Protein AF-A0A7S3KBX2-F1 (afdb_monomer_lite)

Foldseek 3Di:
DVLLVLLLVLLLLLLVVLLVQLCVQQVCVVPVPPDDLLSLLVSLVSSVVPDPPDDPVALLSLLSCLSNPLPSCLVSVPSSDDDDPVCVVVVSVVSNVVSVLNVCLNPPTDPVSLVVQLPRLSSLVSLLVLLPDPVSPVPPDPSSVVSSVVSNVSND

Organism: Euplotes crassus (NCBI:txid5936)

pLDDT: mean 90.54, std 6.58, range [54.25, 97.56]

Radius of gyration: 15.94 Å; chains: 1; bounding box: 35×36×42 Å

Structure (mmCIF, N/CA/C/O backbone):
data_AF-A0A7S3KBX2-F1
#
_entry.id   AF-A0A7S3KBX2-F1
#
loop_
_atom_site.group_PDB
_atom_site.id
_atom_site.type_symbol
_atom_site.label_atom_id
_atom_site.label_alt_id
_atom_site.label_comp_id
_atom_site.label_asym_id
_atom_site.label_entity_id
_atom_site.label_seq_id
_atom_site.pdbx_PDB_ins_code
_atom_site.Cartn_x
_atom_site.Cartn_y
_atom_site.Cartn_z
_atom_site.occupancy
_atom_site.B_iso_or_equiv
_atom_site.auth_seq_id
_atom_site.auth_comp_id
_atom_site.auth_asym_id
_atom_site.auth_atom_id
_atom_site.pdbx_PDB_model_num
ATOM 1 N N . LYS A 1 1 ? 14.777 -19.058 -6.353 1.00 54.25 1 LYS A N 1
ATOM 2 C CA . LYS A 1 1 ? 15.949 -18.342 -5.779 1.00 54.25 1 LYS A CA 1
ATOM 3 C C . LYS A 1 1 ? 16.242 -16.987 -6.437 1.00 54.25 1 LYS A C 1
ATOM 5 O O . LYS A 1 1 ? 16.213 -16.021 -5.696 1.00 54.25 1 LYS A O 1
ATOM 10 N N . ARG A 1 2 ? 16.509 -16.841 -7.755 1.00 70.88 2 ARG A N 1
ATOM 11 C CA . ARG A 1 2 ? 16.724 -15.493 -8.364 1.00 70.88 2 ARG A CA 1
ATOM 12 C C . ARG A 1 2 ? 15.427 -14.707 -8.619 1.00 70.88 2 ARG A C 1
ATOM 14 O O . ARG A 1 2 ? 15.378 -13.522 -8.318 1.00 70.88 2 ARG A O 1
ATOM 21 N N . LYS A 1 3 ? 14.369 -15.375 -9.092 1.00 76.00 3 LYS A N 1
ATOM 22 C CA . LYS A 1 3 ? 13.058 -14.755 -9.377 1.00 76.00 3 LYS A CA 1
ATOM 23 C C . LYS A 1 3 ? 12.440 -14.081 -8.143 1.00 76.00 3 LYS A C 1
ATOM 25 O O . LYS A 1 3 ? 12.013 -12.938 -8.202 1.00 76.00 3 LYS A O 1
ATOM 30 N N . ASP A 1 4 ? 12.516 -14.759 -7.005 1.00 78.94 4 ASP A N 1
ATOM 31 C CA . ASP A 1 4 ? 12.063 -14.283 -5.691 1.00 78.94 4 ASP A CA 1
ATOM 32 C C . ASP A 1 4 ? 12.710 -12.955 -5.276 1.00 78.94 4 ASP A C 1
ATOM 34 O O . ASP A 1 4 ? 12.066 -12.071 -4.710 1.00 78.94 4 ASP A O 1
ATOM 38 N N . VAL A 1 5 ? 14.006 -12.817 -5.569 1.00 83.56 5 VAL A N 1
ATOM 39 C CA . VAL A 1 5 ? 14.770 -11.601 -5.287 1.00 83.56 5 VAL A CA 1
ATOM 40 C C . VAL A 1 5 ? 14.310 -10.474 -6.206 1.00 83.56 5 VAL A C 1
ATOM 42 O O . VAL A 1 5 ? 14.059 -9.381 -5.710 1.00 83.56 5 VAL A O 1
ATOM 45 N N . ILE A 1 6 ? 14.132 -10.746 -7.503 1.00 85.44 6 ILE A N 1
ATOM 46 C CA . ILE A 1 6 ? 13.678 -9.757 -8.494 1.00 85.44 6 ILE A CA 1
ATOM 47 C C . ILE A 1 6 ? 12.289 -9.221 -8.129 1.00 85.44 6 ILE A C 1
ATOM 49 O O . ILE A 1 6 ? 12.116 -8.014 -7.989 1.00 85.44 6 ILE A O 1
ATOM 53 N N . LEU A 1 7 ? 11.318 -10.101 -7.874 1.00 83.50 7 LEU A N 1
ATOM 54 C CA . LEU A 1 7 ? 9.943 -9.704 -7.542 1.00 83.50 7 LEU A CA 1
ATOM 55 C C . LEU A 1 7 ? 9.881 -8.885 -6.247 1.00 83.50 7 LEU A C 1
ATOM 57 O O . LEU A 1 7 ? 9.216 -7.854 -6.173 1.00 83.50 7 LEU A O 1
A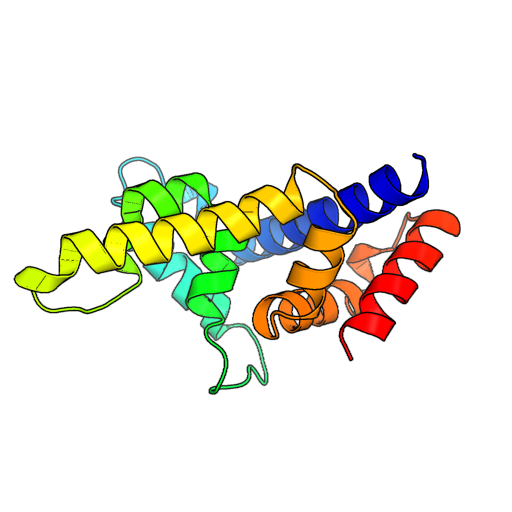TOM 61 N N . LYS A 1 8 ? 10.647 -9.287 -5.229 1.00 85.75 8 LYS A N 1
ATOM 62 C CA . LYS A 1 8 ? 10.786 -8.508 -3.996 1.00 85.75 8 LYS A CA 1
ATOM 63 C C . LYS A 1 8 ? 11.406 -7.131 -4.246 1.00 85.75 8 LYS A C 1
ATOM 65 O O . LYS A 1 8 ? 10.999 -6.160 -3.610 1.00 85.75 8 LYS A O 1
ATOM 70 N N . THR A 1 9 ? 12.399 -7.041 -5.128 1.00 88.81 9 THR A N 1
ATOM 71 C CA . THR A 1 9 ? 13.019 -5.769 -5.519 1.00 88.81 9 THR A CA 1
ATOM 72 C C . THR A 1 9 ? 12.012 -4.861 -6.217 1.00 88.81 9 THR A C 1
ATOM 74 O O . THR A 1 9 ? 11.900 -3.703 -5.821 1.00 88.81 9 THR A O 1
ATOM 77 N N . ILE A 1 10 ? 11.210 -5.396 -7.142 1.00 89.94 10 ILE A N 1
ATOM 78 C CA . ILE A 1 10 ? 10.137 -4.662 -7.827 1.00 89.94 10 ILE A CA 1
ATOM 79 C C . ILE A 1 10 ? 9.135 -4.083 -6.816 1.00 89.94 10 ILE A C 1
ATOM 81 O O . ILE A 1 10 ? 8.891 -2.879 -6.803 1.00 89.94 10 ILE A O 1
ATOM 85 N N . LEU A 1 11 ? 8.611 -4.900 -5.892 1.00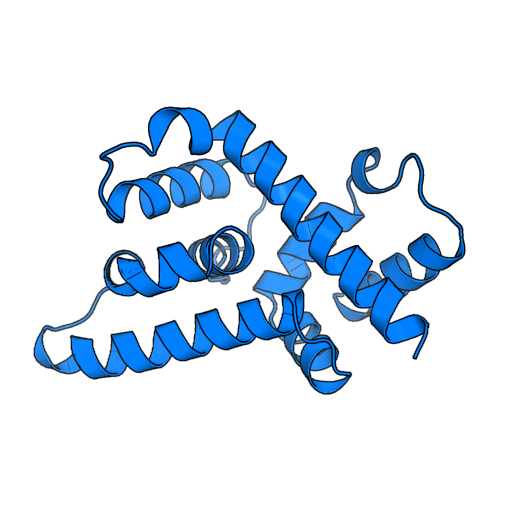 89.56 11 LEU A N 1
ATOM 86 C CA . LEU A 1 11 ? 7.643 -4.432 -4.886 1.00 89.56 11 LEU A CA 1
ATOM 87 C C . LEU A 1 11 ? 8.233 -3.380 -3.932 1.00 89.56 11 LEU A C 1
ATOM 89 O O . LEU A 1 11 ? 7.551 -2.444 -3.511 1.00 89.56 11 LEU A O 1
ATOM 93 N N . ARG A 1 12 ? 9.521 -3.499 -3.594 1.00 89.50 12 ARG A N 1
ATOM 94 C CA . ARG A 1 12 ? 10.232 -2.489 -2.795 1.00 89.50 12 ARG A CA 1
ATOM 95 C C . ARG A 1 12 ? 10.444 -1.191 -3.562 1.00 89.50 12 ARG A C 1
ATOM 97 O O . ARG A 1 12 ? 10.344 -0.132 -2.946 1.00 89.50 12 ARG A O 1
ATOM 104 N N . LYS A 1 13 ? 10.732 -1.265 -4.865 1.00 90.88 13 LYS A N 1
ATOM 105 C CA . LYS A 1 13 ? 10.843 -0.088 -5.731 1.00 90.88 13 LYS A CA 1
ATOM 106 C C . LYS A 1 13 ? 9.490 0.604 -5.864 1.00 90.88 13 LYS A C 1
ATOM 108 O O . LYS A 1 13 ? 9.427 1.807 -5.651 1.00 90.88 13 LYS A O 1
ATOM 113 N N . CYS A 1 14 ? 8.418 -0.164 -6.059 1.00 91.88 14 CYS A N 1
ATOM 114 C CA . CYS A 1 14 ? 7.042 0.332 -6.040 1.00 91.88 14 CYS A CA 1
ATOM 115 C C . CYS A 1 14 ? 6.740 1.127 -4.764 1.00 91.88 14 CYS A C 1
ATOM 117 O O . CYS A 1 14 ? 6.355 2.292 -4.835 1.00 91.88 14 CYS A O 1
ATOM 119 N N . ARG A 1 15 ? 7.031 0.553 -3.588 1.00 92.69 15 ARG A N 1
ATOM 120 C CA . ARG A 1 15 ? 6.898 1.276 -2.315 1.00 92.69 15 ARG A CA 1
ATOM 121 C C . ARG A 1 15 ? 7.746 2.547 -2.265 1.00 92.69 15 ARG A C 1
ATOM 123 O O . ARG A 1 15 ? 7.257 3.548 -1.763 1.00 92.69 15 ARG A O 1
ATOM 130 N N . ARG A 1 16 ? 9.003 2.507 -2.718 1.00 91.88 16 ARG A N 1
ATOM 131 C CA . ARG A 1 16 ? 9.910 3.666 -2.669 1.00 91.88 16 ARG A CA 1
ATOM 132 C C . ARG A 1 16 ? 9.385 4.819 -3.520 1.00 91.88 16 ARG A C 1
ATOM 134 O O . ARG A 1 16 ? 9.250 5.910 -2.995 1.00 91.88 16 ARG A O 1
ATOM 141 N N . VAL A 1 17 ? 9.017 4.549 -4.771 1.00 92.06 17 VAL A N 1
ATOM 142 C CA . VAL A 1 17 ? 8.459 5.564 -5.679 1.00 92.06 17 VAL A CA 1
ATOM 143 C C . VAL A 1 17 ? 7.193 6.181 -5.081 1.00 92.06 17 VAL A C 1
ATOM 145 O O . VAL A 1 17 ? 7.086 7.399 -4.996 1.00 92.06 17 VAL A O 1
ATOM 148 N N . LEU A 1 18 ? 6.278 5.354 -4.561 1.00 92.69 18 LEU A N 1
ATOM 149 C CA . LEU A 1 18 ? 5.081 5.860 -3.883 1.00 92.69 18 LEU A CA 1
ATOM 150 C C . LEU A 1 18 ? 5.413 6.660 -2.612 1.00 92.69 18 LEU A C 1
ATOM 152 O O . LEU A 1 18 ? 4.710 7.613 -2.295 1.00 92.69 18 LEU A O 1
ATOM 156 N N . GLN A 1 19 ? 6.461 6.291 -1.866 1.00 94.25 19 GLN A N 1
ATOM 157 C CA . GLN A 1 19 ? 6.920 7.062 -0.708 1.00 94.25 19 GLN A CA 1
ATOM 158 C C . GLN A 1 19 ? 7.482 8.423 -1.118 1.00 94.25 19 GLN A C 1
ATOM 160 O O . GLN A 1 19 ? 7.212 9.399 -0.423 1.00 94.25 19 GLN A O 1
ATOM 165 N N . ASP A 1 20 ? 8.250 8.500 -2.199 1.00 93.69 20 ASP A N 1
ATOM 166 C CA . ASP A 1 20 ? 8.839 9.756 -2.663 1.00 93.69 20 ASP A CA 1
ATOM 167 C C . ASP A 1 20 ? 7.730 10.743 -3.062 1.00 93.69 20 ASP A C 1
ATOM 169 O O . ASP A 1 20 ? 7.665 11.843 -2.514 1.00 93.69 20 ASP A O 1
ATOM 173 N N . GLU A 1 21 ? 6.764 10.296 -3.867 1.00 94.12 21 GLU A N 1
ATOM 174 C CA . GLU A 1 21 ? 5.590 11.094 -4.256 1.00 94.12 21 GLU A CA 1
ATOM 175 C C . GLU A 1 21 ? 4.722 11.482 -3.060 1.00 94.12 21 GLU A C 1
ATOM 177 O O . GLU A 1 21 ? 4.302 12.630 -2.915 1.00 94.12 21 GLU A O 1
ATOM 182 N N . PHE A 1 22 ? 4.470 10.532 -2.156 1.00 96.38 22 PHE A N 1
ATOM 183 C CA . PHE A 1 22 ? 3.741 10.813 -0.928 1.00 96.38 22 PHE A CA 1
ATOM 184 C C . PHE A 1 22 ? 4.411 11.942 -0.142 1.00 96.38 22 PHE A C 1
ATOM 186 O O . PHE A 1 22 ? 3.728 12.841 0.351 1.00 96.38 22 PHE A O 1
ATOM 193 N N . ASN A 1 23 ? 5.739 11.928 -0.020 1.00 95.88 23 ASN A N 1
ATOM 194 C CA . ASN A 1 23 ? 6.460 12.965 0.707 1.00 95.88 23 ASN A CA 1
ATOM 195 C C . ASN A 1 23 ? 6.508 14.294 -0.041 1.00 95.88 23 ASN A C 1
ATOM 197 O O . ASN A 1 23 ? 6.417 15.327 0.617 1.00 95.88 23 ASN A O 1
ATOM 201 N N . GLU A 1 24 ? 6.586 14.283 -1.368 1.00 95.50 24 GLU A N 1
ATOM 202 C CA . GLU A 1 24 ? 6.467 15.486 -2.194 1.00 95.50 24 GLU A CA 1
ATOM 203 C C . GLU A 1 24 ? 5.102 16.167 -1.998 1.00 95.50 24 GLU A C 1
ATOM 205 O O . GLU A 1 24 ? 5.029 17.367 -1.737 1.00 95.50 24 GLU A O 1
ATOM 210 N N . VAL A 1 25 ? 4.014 15.392 -2.005 1.00 96.31 25 VAL A N 1
ATOM 211 C CA . VAL A 1 25 ? 2.644 15.910 -1.844 1.00 96.31 25 VAL A CA 1
ATOM 212 C C . VAL A 1 25 ? 2.366 16.382 -0.413 1.00 96.31 25 VAL A C 1
ATOM 214 O O . VAL A 1 25 ? 1.675 17.383 -0.183 1.00 96.31 25 VAL A O 1
ATOM 217 N N . THR A 1 26 ? 2.840 15.641 0.587 1.00 96.88 26 THR A N 1
ATOM 218 C CA . THR A 1 26 ? 2.399 15.814 1.984 1.00 96.88 26 THR A CA 1
ATOM 219 C C . THR A 1 26 ? 3.415 16.518 2.873 1.00 96.88 26 THR A C 1
ATOM 221 O O . THR A 1 26 ? 3.041 17.054 3.916 1.00 96.88 26 THR A O 1
ATOM 224 N N . GLY A 1 27 ? 4.694 16.512 2.497 1.00 94.88 27 GLY A N 1
ATOM 225 C CA . GLY A 1 27 ? 5.792 16.938 3.359 1.00 94.88 27 GLY A CA 1
ATOM 226 C C . GLY A 1 27 ? 5.931 16.086 4.626 1.00 94.88 27 GLY A C 1
ATOM 227 O O . GLY A 1 27 ? 6.443 16.579 5.634 1.00 94.88 27 GLY A O 1
ATOM 228 N N . TYR A 1 28 ? 5.446 14.837 4.625 1.00 94.94 28 TYR A N 1
ATOM 229 C CA . TYR A 1 28 ? 5.361 14.014 5.833 1.00 94.94 28 TYR A CA 1
ATOM 230 C C . TYR A 1 28 ? 6.711 13.855 6.545 1.00 94.94 28 TYR A C 1
ATOM 232 O O . TYR A 1 28 ? 6.792 14.125 7.743 1.00 94.94 28 TYR A O 1
ATOM 240 N N . PHE A 1 29 ? 7.794 13.485 5.849 1.00 90.31 29 PHE A N 1
ATOM 241 C CA . PHE A 1 29 ? 9.109 13.344 6.495 1.00 90.31 29 PHE A CA 1
ATOM 242 C C . PHE A 1 29 ? 9.615 14.629 7.158 1.00 90.31 29 PHE A C 1
ATOM 244 O O . PHE A 1 29 ? 10.180 14.549 8.252 1.00 90.31 29 PHE A O 1
ATOM 251 N N . SER A 1 30 ? 9.386 15.786 6.537 1.00 91.62 30 SER A N 1
ATOM 252 C CA . SER A 1 30 ? 9.812 17.087 7.062 1.00 91.62 30 SER A CA 1
ATOM 253 C C . SER A 1 30 ? 9.012 17.496 8.300 1.00 91.62 30 SER A C 1
ATOM 255 O O . SER A 1 30 ? 9.564 18.084 9.226 1.00 91.62 30 SER A O 1
ATOM 257 N N . ASN A 1 31 ? 7.727 17.132 8.351 1.00 91.12 31 ASN A N 1
ATOM 258 C CA . ASN A 1 31 ? 6.788 17.633 9.356 1.00 91.12 31 ASN A CA 1
ATOM 259 C C . ASN A 1 31 ? 6.407 16.615 10.444 1.00 91.12 31 ASN A C 1
ATOM 261 O O . ASN A 1 31 ? 5.804 16.996 11.440 1.00 91.12 31 ASN A O 1
ATOM 265 N N . ARG A 1 32 ? 6.772 15.330 10.321 1.00 88.81 32 ARG A N 1
ATOM 266 C CA . ARG A 1 32 ? 6.330 14.262 11.249 1.00 88.81 32 ARG A CA 1
ATOM 267 C C . ARG A 1 32 ? 6.824 14.392 12.692 1.00 88.81 32 ARG A C 1
ATOM 269 O O . ARG A 1 32 ? 6.352 13.664 13.566 1.00 88.81 32 ARG A O 1
ATOM 276 N N . LYS A 1 33 ? 7.826 15.233 12.967 1.00 85.75 33 LYS A N 1
ATOM 277 C CA . LYS A 1 33 ? 8.420 15.333 14.307 1.00 85.75 33 LYS A CA 1
ATOM 278 C C . LYS A 1 33 ? 7.381 15.899 15.284 1.00 85.75 33 LYS A C 1
ATOM 280 O O . LYS A 1 33 ? 6.816 16.954 15.040 1.00 85.75 33 LYS A O 1
ATOM 285 N N . MET A 1 34 ? 7.161 15.197 16.398 1.00 76.50 34 MET A N 1
ATOM 286 C CA . MET A 1 34 ? 6.179 15.548 17.444 1.00 76.50 34 MET A CA 1
ATOM 287 C C . MET A 1 34 ? 4.707 15.536 16.997 1.00 76.50 34 MET A C 1
ATOM 289 O O . MET A 1 34 ? 3.840 15.963 17.752 1.00 76.50 34 MET A O 1
ATOM 293 N N . GLN A 1 35 ? 4.410 15.001 15.812 1.00 80.00 35 GLN A N 1
ATOM 294 C CA . GLN A 1 35 ? 3.039 14.818 15.345 1.00 80.00 35 GLN A CA 1
ATOM 295 C C . GLN A 1 35 ? 2.480 13.473 15.838 1.00 80.00 35 GLN A C 1
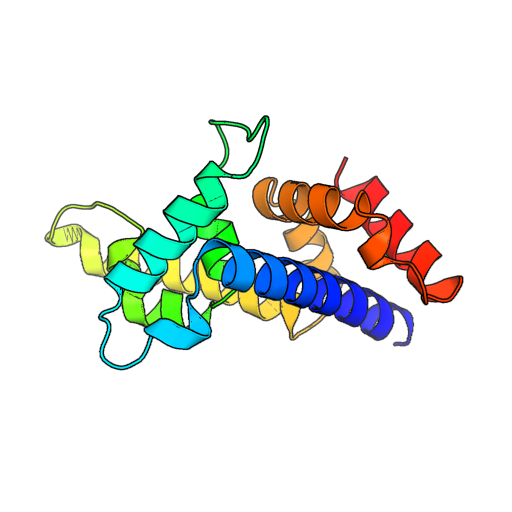ATOM 297 O O . GLN A 1 35 ? 3.186 12.461 15.866 1.00 80.00 35 GLN A O 1
ATOM 302 N N . GLY A 1 36 ? 1.210 13.455 16.253 1.00 86.94 36 GLY A N 1
ATOM 303 C CA . GLY A 1 36 ? 0.517 12.235 16.681 1.00 86.94 36 GLY A CA 1
ATOM 304 C C . GLY A 1 36 ? 0.201 11.283 15.519 1.00 86.94 36 GLY A C 1
ATOM 305 O O . GLY A 1 36 ? 0.415 11.599 14.352 1.00 86.94 36 GLY A O 1
ATOM 306 N N . HIS A 1 37 ? -0.369 10.111 15.820 1.00 90.31 37 HIS A N 1
ATOM 307 C CA . HIS A 1 37 ? -0.720 9.113 14.796 1.00 90.31 37 HIS A CA 1
ATOM 308 C C . HIS A 1 37 ? -1.741 9.605 13.760 1.00 90.31 37 HIS A C 1
ATOM 310 O O . HIS A 1 37 ? -1.709 9.150 12.617 1.00 90.31 37 HIS A O 1
ATOM 316 N N . GLN A 1 38 ? -2.594 10.560 14.140 1.00 93.75 38 GLN A N 1
ATOM 317 C CA . GLN A 1 38 ? -3.579 11.168 13.249 1.00 93.75 38 GLN A CA 1
ATOM 318 C C . GLN A 1 38 ? -2.924 11.864 12.048 1.00 93.75 38 GLN A C 1
ATOM 320 O O . GLN A 1 38 ? -3.412 11.730 10.933 1.00 93.75 38 GLN A O 1
ATOM 325 N N . PHE A 1 39 ? -1.755 12.482 12.240 1.00 95.44 39 PHE A N 1
ATOM 326 C CA . PHE A 1 39 ? -1.036 13.175 11.171 1.00 95.44 39 PHE A CA 1
ATOM 327 C C . PHE A 1 39 ? -0.681 12.252 10.000 1.00 95.44 39 PHE A C 1
ATOM 329 O O . PHE A 1 39 ? -0.790 12.645 8.844 1.00 95.44 39 PHE A O 1
ATOM 336 N N . LEU A 1 40 ? -0.310 10.994 10.277 1.00 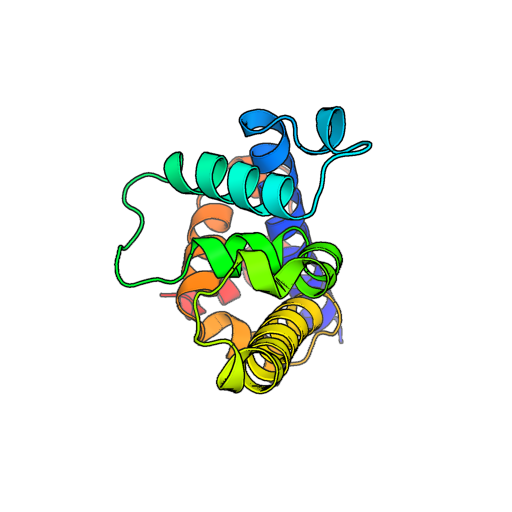95.19 40 LEU A N 1
ATOM 337 C CA . LEU A 1 40 ? -0.072 10.016 9.214 1.00 95.19 40 LEU A CA 1
ATOM 338 C C . LEU A 1 40 ? -1.353 9.758 8.408 1.00 95.19 40 LEU A C 1
ATOM 340 O O . LEU A 1 40 ? -1.290 9.731 7.182 1.00 95.19 40 LEU A O 1
ATOM 344 N N . LYS A 1 41 ? -2.500 9.582 9.079 1.00 96.00 41 LYS A N 1
ATOM 345 C CA . LYS A 1 41 ? -3.792 9.380 8.406 1.00 96.00 41 LYS A CA 1
ATOM 346 C C . LYS A 1 41 ? -4.136 10.583 7.529 1.00 96.00 41 LYS A C 1
ATOM 348 O O . LYS A 1 41 ? -4.508 10.387 6.380 1.00 96.00 41 LYS A O 1
ATOM 353 N N . ASP A 1 42 ? -3.951 11.796 8.039 1.00 96.75 42 ASP A N 1
ATOM 354 C CA . ASP A 1 42 ? -4.271 13.031 7.317 1.00 96.75 42 ASP A CA 1
ATOM 355 C C . ASP A 1 42 ? -3.374 13.206 6.081 1.00 96.75 42 ASP A C 1
ATOM 357 O O . ASP A 1 42 ? -3.854 13.544 5.000 1.00 96.75 42 ASP A O 1
ATOM 361 N N . CYS A 1 43 ? -2.076 12.898 6.190 1.00 97.56 43 CYS A N 1
ATOM 362 C CA . CYS A 1 43 ? -1.180 12.879 5.034 1.00 97.56 43 CYS A CA 1
ATOM 363 C C . CYS A 1 43 ? -1.588 11.808 4.014 1.00 97.56 43 CYS A C 1
ATOM 365 O O . CYS A 1 43 ? -1.577 12.075 2.814 1.00 97.56 43 CYS A O 1
ATOM 367 N N . ILE A 1 44 ? -1.957 10.605 4.464 1.00 97.12 44 ILE A N 1
ATOM 368 C CA . ILE A 1 44 ? -2.431 9.544 3.564 1.00 97.12 44 ILE A CA 1
ATOM 369 C C . ILE A 1 44 ? -3.715 9.975 2.864 1.00 97.12 44 ILE A C 1
ATOM 371 O O . ILE A 1 44 ? -3.804 9.786 1.659 1.00 97.12 44 ILE A O 1
ATOM 375 N N . GLN A 1 45 ? -4.663 10.586 3.578 1.00 97.12 45 GLN A N 1
ATOM 376 C CA . GLN A 1 45 ? -5.879 11.144 2.989 1.00 97.12 45 GLN A CA 1
ATOM 377 C C . GLN A 1 45 ? -5.525 12.175 1.913 1.00 97.12 45 GLN A C 1
ATOM 379 O O . GLN A 1 45 ? -5.960 12.043 0.775 1.00 97.12 45 GLN A O 1
ATOM 384 N N . LYS A 1 46 ? -4.642 13.131 2.229 1.00 97.50 46 LYS A N 1
ATOM 385 C CA . LYS A 1 46 ? -4.184 14.143 1.270 1.00 97.50 46 LYS A CA 1
ATOM 386 C C . LYS A 1 46 ? -3.590 13.512 0.008 1.00 97.50 46 LYS A C 1
ATOM 388 O O . LYS A 1 46 ? -3.915 13.942 -1.090 1.00 97.50 46 LYS A O 1
ATOM 393 N N . PHE A 1 47 ? -2.731 12.501 0.147 1.00 97.19 47 PHE A N 1
ATOM 394 C CA . PHE A 1 47 ? -2.145 11.797 -0.998 1.00 97.19 47 PHE A CA 1
ATOM 395 C C . PHE A 1 47 ? -3.187 10.984 -1.775 1.00 97.19 47 PHE A C 1
ATOM 397 O O . PHE A 1 47 ? -3.241 11.059 -2.997 1.00 97.19 47 PHE A O 1
ATOM 404 N N . HIS A 1 48 ? -4.060 10.262 -1.077 1.00 95.88 48 HIS A N 1
ATOM 405 C CA . HIS A 1 48 ? -5.179 9.519 -1.656 1.00 95.88 48 HIS A CA 1
ATOM 406 C C . HIS A 1 48 ? -6.094 10.420 -2.501 1.00 95.88 48 HIS A C 1
ATOM 408 O O . HIS A 1 48 ? -6.566 10.026 -3.570 1.00 95.88 48 HIS A O 1
ATOM 414 N N . ASP A 1 49 ? -6.302 11.661 -2.071 1.00 95.62 49 ASP A N 1
ATOM 415 C CA . ASP A 1 49 ? -7.144 12.616 -2.786 1.00 95.62 49 ASP A CA 1
ATOM 416 C C . ASP A 1 49 ? -6.508 13.109 -4.093 1.00 95.62 49 ASP A C 1
ATOM 418 O O . ASP A 1 49 ? -7.240 13.488 -5.003 1.00 95.62 49 ASP A O 1
ATOM 422 N N . THR A 1 50 ? -5.182 12.994 -4.244 1.00 94.88 50 THR A N 1
ATOM 423 C CA . THR A 1 50 ? -4.477 13.293 -5.505 1.00 94.88 50 THR A CA 1
ATOM 424 C C . THR A 1 50 ? -4.577 12.189 -6.555 1.00 94.88 50 THR A C 1
ATOM 426 O O . THR A 1 50 ? -4.246 12.437 -7.711 1.00 94.88 50 THR A O 1
ATOM 429 N N . ILE A 1 51 ? -5.022 10.982 -6.186 1.00 92.38 51 ILE A N 1
ATOM 430 C CA . ILE A 1 51 ? -5.115 9.855 -7.120 1.00 92.38 51 ILE A CA 1
ATOM 431 C C . ILE A 1 51 ? -6.343 10.056 -8.028 1.00 92.38 51 ILE A C 1
ATOM 433 O O . ILE A 1 51 ? -7.474 10.023 -7.518 1.00 92.38 51 ILE A O 1
ATOM 437 N N . PRO A 1 52 ? -6.152 10.265 -9.348 1.00 87.62 52 PRO A N 1
ATOM 438 C CA . PRO A 1 52 ? -7.256 10.424 -10.287 1.00 87.62 52 PRO A CA 1
ATOM 439 C C . PRO A 1 52 ? -7.965 9.085 -10.506 1.00 87.62 52 PRO A C 1
ATOM 441 O O . PRO A 1 52 ? -7.333 8.032 -10.467 1.00 87.62 52 PRO A O 1
ATOM 444 N N . GLU A 1 53 ? -9.281 9.131 -10.737 1.00 88.94 53 GLU A N 1
ATOM 445 C CA . GLU A 1 53 ? -10.088 7.953 -11.114 1.00 88.94 53 GLU A CA 1
ATOM 446 C C . GLU A 1 53 ? -9.964 6.765 -10.136 1.00 88.94 53 GLU A C 1
ATOM 448 O O . GLU A 1 53 ? -10.095 5.598 -10.511 1.00 88.94 53 GLU A O 1
ATOM 453 N N . LYS A 1 54 ? -9.698 7.052 -8.855 1.00 90.12 54 LYS A N 1
ATOM 454 C CA . LYS A 1 54 ? -9.613 6.020 -7.820 1.00 90.12 54 LYS A CA 1
ATOM 455 C C . LYS A 1 54 ? -10.966 5.309 -7.639 1.00 90.12 54 LYS A C 1
ATOM 457 O O . LYS A 1 54 ? -11.983 5.987 -7.486 1.00 90.12 54 LYS A O 1
ATOM 462 N N . PRO A 1 55 ? -11.011 3.966 -7.609 1.00 91.25 55 PRO A N 1
ATOM 463 C CA . PRO A 1 55 ? -12.262 3.246 -7.394 1.00 91.25 55 PRO A CA 1
ATOM 464 C C . PRO A 1 55 ? -12.798 3.442 -5.969 1.00 91.25 55 PRO A C 1
ATOM 466 O O . PRO A 1 55 ? -12.118 3.113 -4.998 1.00 91.25 55 PRO A O 1
ATOM 469 N N . GLU A 1 56 ? -14.040 3.911 -5.833 1.00 89.81 56 GLU A N 1
ATOM 470 C CA . GLU A 1 56 ? -14.680 4.140 -4.522 1.00 89.81 56 GLU A CA 1
ATOM 471 C C . GLU A 1 56 ? -14.943 2.848 -3.737 1.00 89.81 56 GLU A C 1
ATOM 473 O O . GLU A 1 56 ? -15.037 2.862 -2.512 1.00 89.81 56 GLU A O 1
ATOM 478 N N . SER A 1 57 ? -15.038 1.710 -4.428 1.00 91.69 57 SER A N 1
ATOM 479 C CA . SER A 1 57 ? -15.256 0.402 -3.805 1.00 91.69 57 SER A CA 1
ATOM 480 C C . SER A 1 57 ? -14.026 -0.147 -3.076 1.00 91.69 57 SER A C 1
ATOM 482 O O . SER A 1 57 ? -14.119 -1.196 -2.441 1.00 91.69 57 SER A O 1
ATOM 484 N N . LEU A 1 58 ? -12.865 0.498 -3.220 1.00 92.88 58 LEU A N 1
ATOM 485 C CA . LEU A 1 58 ? -11.586 0.020 -2.708 1.00 92.88 58 LEU A CA 1
ATOM 486 C C . LEU A 1 58 ? -11.164 0.766 -1.441 1.00 92.88 58 LEU A C 1
ATOM 488 O O . LEU A 1 58 ? -11.226 1.990 -1.368 1.00 92.88 58 LEU A O 1
ATOM 492 N N . ASP A 1 59 ? -10.619 0.032 -0.469 1.00 94.50 59 ASP A N 1
ATOM 493 C CA . ASP A 1 59 ? -10.089 0.585 0.786 1.00 94.50 59 ASP A CA 1
ATOM 494 C C . ASP A 1 59 ? -8.663 1.147 0.590 1.00 94.50 59 ASP A C 1
ATOM 496 O O . ASP A 1 59 ? -7.705 0.799 1.291 1.00 94.50 59 ASP A O 1
ATOM 500 N N . LEU A 1 60 ? -8.484 1.987 -0.437 1.00 95.19 60 LEU A N 1
ATOM 501 C CA . LEU A 1 60 ? -7.165 2.462 -0.867 1.00 95.19 60 LEU A CA 1
ATOM 502 C C . LEU A 1 60 ? -6.455 3.250 0.227 1.00 95.19 60 LEU A C 1
ATOM 504 O O . LEU A 1 60 ? -5.252 3.082 0.405 1.00 95.19 60 LEU A O 1
ATOM 508 N N . LEU A 1 61 ? -7.180 4.059 1.001 1.00 95.38 61 LEU A N 1
ATOM 509 C CA . LEU A 1 61 ? -6.604 4.821 2.108 1.00 95.38 61 LEU A CA 1
ATOM 510 C C . LEU A 1 61 ? -5.875 3.907 3.103 1.00 95.38 61 LEU A C 1
ATOM 512 O O . LEU A 1 61 ? -4.725 4.166 3.467 1.00 95.38 61 LEU A O 1
ATOM 516 N N . PHE A 1 62 ? -6.507 2.804 3.512 1.00 96.62 62 PHE A N 1
ATOM 517 C CA . PHE A 1 62 ? -5.881 1.840 4.409 1.00 96.62 62 PHE A CA 1
ATOM 518 C C . PHE A 1 62 ? -4.648 1.195 3.766 1.00 96.62 62 PHE A C 1
ATOM 520 O O . PHE A 1 62 ? -3.581 1.127 4.382 1.00 96.62 62 PHE A O 1
ATOM 527 N N . TYR A 1 63 ? -4.772 0.720 2.525 1.00 96.62 63 TYR A N 1
ATOM 528 C CA . TYR A 1 63 ? -3.698 -0.023 1.866 1.00 96.62 63 TYR A CA 1
ATOM 529 C C . TYR A 1 63 ? -2.502 0.846 1.470 1.00 96.62 63 TYR A C 1
ATOM 531 O O . TYR A 1 63 ? -1.369 0.378 1.587 1.00 96.62 63 TYR A O 1
ATOM 539 N N . ILE A 1 64 ? -2.717 2.117 1.120 1.00 96.50 64 ILE A N 1
ATOM 540 C CA . ILE A 1 64 ? -1.648 3.111 0.958 1.00 96.50 64 ILE A CA 1
ATOM 541 C C . ILE A 1 64 ? -0.878 3.235 2.274 1.00 96.50 64 ILE A C 1
ATOM 543 O O . ILE A 1 64 ? 0.340 3.062 2.297 1.00 96.50 64 ILE A O 1
ATOM 547 N N . GLY A 1 65 ? -1.573 3.445 3.396 1.00 96.31 65 GLY A N 1
ATOM 548 C CA . GLY A 1 65 ? -0.932 3.523 4.710 1.00 96.31 65 GLY A CA 1
ATOM 549 C C . GLY A 1 65 ? -0.124 2.276 5.064 1.00 96.31 65 GLY A C 1
ATOM 550 O O . GLY A 1 65 ? 1.033 2.376 5.484 1.00 96.31 65 GLY A O 1
ATOM 551 N N . ALA A 1 66 ? -0.705 1.096 4.837 1.00 96.19 66 ALA A N 1
ATOM 552 C CA . ALA A 1 66 ? -0.078 -0.184 5.147 1.00 96.19 66 ALA A CA 1
ATOM 553 C C . ALA A 1 66 ? 1.143 -0.461 4.259 1.00 96.19 66 ALA A C 1
ATOM 555 O O . ALA A 1 66 ? 2.106 -1.083 4.707 1.00 96.19 66 ALA A O 1
ATOM 556 N N . MET A 1 67 ? 1.122 0.009 3.011 1.00 94.62 67 MET A N 1
ATOM 557 C CA . MET A 1 67 ? 2.235 -0.127 2.081 1.00 94.62 67 MET A CA 1
ATOM 558 C C . MET A 1 67 ? 3.362 0.860 2.402 1.00 94.62 67 MET A C 1
ATOM 560 O O . MET A 1 67 ? 4.530 0.468 2.464 1.00 94.62 67 MET A O 1
ATOM 564 N N . LEU A 1 68 ? 3.034 2.129 2.658 1.00 95.00 68 LEU A N 1
ATOM 565 C CA . LEU A 1 68 ? 4.017 3.183 2.897 1.00 95.00 68 LEU A CA 1
ATOM 566 C C . LEU A 1 68 ? 4.660 3.068 4.283 1.00 95.00 68 LEU A C 1
ATOM 568 O O . LEU A 1 68 ? 5.887 3.038 4.382 1.00 95.00 68 LEU A O 1
ATOM 572 N N . TYR A 1 69 ? 3.874 2.944 5.354 1.00 94.62 69 TYR A N 1
ATOM 573 C CA . TYR A 1 69 ? 4.361 3.007 6.740 1.00 94.62 69 TYR A CA 1
ATOM 574 C C . TYR A 1 69 ? 3.678 1.966 7.647 1.00 94.62 69 TYR A C 1
ATOM 576 O O . TYR A 1 69 ? 2.992 2.322 8.607 1.00 94.62 69 TYR A O 1
ATOM 584 N N . PRO A 1 70 ? 3.866 0.655 7.390 1.00 94.56 70 PRO A N 1
ATOM 585 C CA . PRO A 1 70 ? 3.165 -0.405 8.121 1.00 94.56 70 PRO A CA 1
ATOM 586 C C . PRO A 1 70 ? 3.419 -0.386 9.634 1.00 94.56 70 PRO A C 1
ATOM 588 O O . PRO A 1 70 ? 2.531 -0.711 10.420 1.00 94.56 70 PRO A O 1
ATOM 591 N N . GLN A 1 71 ? 4.623 -0.017 10.080 1.00 93.44 71 GLN A N 1
ATOM 592 C CA . GLN A 1 71 ? 4.956 -0.019 11.507 1.00 93.44 71 GLN A CA 1
ATOM 593 C C . GLN A 1 71 ? 4.252 1.126 12.243 1.00 93.44 71 GLN A C 1
ATOM 595 O O . GLN A 1 71 ? 3.645 0.918 13.294 1.00 93.44 71 GLN A O 1
ATOM 600 N N . GLU A 1 72 ? 4.299 2.326 11.675 1.00 94.00 72 GLU A N 1
ATOM 601 C CA . GLU A 1 72 ? 3.643 3.527 12.179 1.00 94.00 72 GLU A CA 1
ATOM 602 C C . GLU A 1 72 ? 2.123 3.365 12.155 1.00 94.00 72 GLU A C 1
ATOM 604 O O . GLU A 1 72 ? 1.462 3.654 13.154 1.00 94.00 72 GLU A O 1
ATOM 609 N N . MET A 1 73 ? 1.583 2.805 11.071 1.00 95.31 73 MET A N 1
ATOM 610 C CA . MET A 1 73 ? 0.166 2.481 10.958 1.00 95.31 73 MET A CA 1
ATOM 611 C C . MET A 1 73 ? -0.261 1.434 11.995 1.00 95.31 73 MET A C 1
ATOM 613 O O . MET A 1 73 ? -1.300 1.585 12.622 1.00 95.31 73 MET A O 1
ATOM 617 N N . SER A 1 74 ? 0.549 0.402 12.257 1.00 96.25 74 SER A N 1
ATOM 618 C CA . SER A 1 74 ? 0.247 -0.609 13.286 1.00 96.25 74 SER A CA 1
ATOM 619 C C . SER A 1 74 ? 0.206 -0.015 14.705 1.00 96.25 74 SER A C 1
ATOM 621 O O . SER A 1 74 ? -0.643 -0.395 15.527 1.00 96.25 74 SER A O 1
ATOM 623 N N . ARG A 1 75 ? 1.086 0.957 14.995 1.00 95.12 75 ARG A N 1
ATOM 624 C CA . ARG A 1 75 ? 1.083 1.720 16.258 1.00 95.12 75 ARG A CA 1
ATOM 625 C C . ARG A 1 75 ? -0.167 2.597 16.378 1.00 95.12 75 ARG A C 1
ATOM 627 O O . ARG A 1 75 ? -0.814 2.564 17.420 1.00 95.12 75 ARG A O 1
ATOM 634 N N . GLY A 1 76 ? -0.532 3.291 15.300 1.00 94.69 76 GLY A N 1
ATOM 635 C CA . GLY A 1 76 ? -1.663 4.219 15.209 1.00 94.69 76 GLY A CA 1
ATOM 636 C C . GLY A 1 76 ? -2.949 3.649 14.606 1.00 94.69 76 GLY A C 1
ATOM 637 O O . GLY A 1 76 ? -3.740 4.411 14.060 1.00 94.69 76 GLY A O 1
ATOM 638 N N . VAL A 1 77 ? -3.155 2.328 14.656 1.00 96.00 77 VAL A N 1
ATOM 639 C CA . VAL A 1 77 ? -4.175 1.637 13.839 1.00 96.00 77 VAL A CA 1
ATOM 640 C C . VAL A 1 77 ? -5.603 2.133 14.084 1.00 96.00 77 VAL A C 1
ATOM 642 O O . VAL A 1 77 ? -6.423 2.097 13.175 1.00 96.00 77 VAL A O 1
ATOM 645 N N . ASP A 1 78 ? -5.885 2.650 15.280 1.00 95.19 78 ASP A N 1
ATOM 646 C CA . ASP A 1 78 ? -7.196 3.197 15.648 1.00 95.19 78 ASP A CA 1
ATOM 647 C C . ASP A 1 78 ? -7.609 4.412 14.818 1.00 95.19 78 ASP A C 1
ATOM 649 O O . ASP A 1 78 ? -8.794 4.697 14.713 1.00 95.19 78 ASP A O 1
ATOM 653 N N . CYS A 1 79 ? -6.657 5.131 14.217 1.00 94.62 79 CYS A N 1
ATOM 654 C CA . CYS A 1 79 ? -6.976 6.238 13.321 1.00 94.62 79 CYS A CA 1
ATOM 655 C C . CYS A 1 79 ? -7.630 5.746 12.016 1.00 94.62 79 CYS A C 1
ATOM 657 O O . CYS A 1 79 ? -8.272 6.535 11.329 1.00 94.62 79 CYS A O 1
ATOM 659 N N . PHE A 1 80 ? -7.486 4.464 11.665 1.00 93.94 80 PHE A N 1
ATOM 660 C CA . PHE A 1 80 ? -7.858 3.910 10.359 1.00 93.94 80 PHE A CA 1
ATOM 661 C C . PHE A 1 80 ? -9.154 3.093 10.364 1.00 93.94 80 PHE A C 1
ATOM 663 O O . PHE A 1 80 ? -9.486 2.491 9.349 1.00 93.94 80 PHE A O 1
ATOM 670 N N . PHE A 1 81 ? -9.887 3.053 11.475 1.00 93.44 81 PHE A N 1
ATOM 671 C CA . PHE A 1 81 ? -11.208 2.433 11.515 1.00 93.44 81 PHE A CA 1
ATOM 672 C C . PHE A 1 81 ? -12.086 3.080 12.581 1.00 93.44 81 PHE A C 1
ATOM 674 O O . PHE A 1 81 ? -11.604 3.559 13.607 1.00 93.44 81 PHE A O 1
ATOM 681 N N . GLU A 1 82 ? -13.393 3.023 12.363 1.00 92.75 82 GLU A N 1
ATOM 682 C CA . GLU A 1 82 ? -14.390 3.432 13.343 1.00 92.75 82 GLU A CA 1
ATOM 683 C C . GLU A 1 82 ? -15.077 2.193 13.906 1.00 92.75 82 GLU A C 1
ATOM 685 O O . GLU A 1 82 ? -15.437 1.268 13.177 1.00 92.75 82 GLU A O 1
ATOM 690 N N . CYS A 1 83 ? -15.217 2.134 15.228 1.00 94.56 83 CYS A N 1
ATOM 691 C CA . CYS A 1 83 ? -15.959 1.067 15.879 1.00 94.56 83 CYS A CA 1
ATOM 692 C C . CYS A 1 83 ? -16.412 1.477 17.279 1.00 94.56 83 CYS A C 1
ATOM 694 O O . CYS A 1 83 ? -15.849 2.377 17.914 1.00 94.56 83 CYS A O 1
ATOM 696 N N . GLU A 1 84 ? -17.375 0.731 17.812 1.00 94.25 84 GLU A N 1
ATOM 697 C CA . GLU A 1 84 ? -17.769 0.852 19.208 1.00 94.25 84 GLU A CA 1
ATOM 698 C C . GLU A 1 84 ? -16.620 0.481 20.159 1.00 94.25 84 GLU A C 1
ATOM 700 O O . GLU A 1 84 ? -15.759 -0.357 19.865 1.00 94.25 84 GLU A O 1
ATOM 705 N N . LYS A 1 85 ? -16.623 1.076 21.359 1.00 92.69 85 LYS A N 1
ATOM 706 C CA . LYS A 1 85 ? -15.575 0.870 22.374 1.00 92.69 85 LYS A CA 1
ATOM 707 C C . LYS A 1 85 ? -15.378 -0.609 22.733 1.00 92.69 85 LYS A C 1
ATOM 709 O O . LYS A 1 85 ? -14.240 -1.024 22.950 1.00 92.69 85 LYS A O 1
ATOM 714 N N . LYS A 1 86 ? -16.463 -1.390 22.765 1.00 94.44 86 LYS A N 1
ATOM 715 C CA . LYS A 1 86 ? -16.452 -2.824 23.101 1.00 94.44 86 LYS A CA 1
ATOM 716 C C . LYS A 1 86 ? -15.706 -3.676 22.065 1.00 94.44 86 LYS A C 1
ATOM 718 O O . LYS A 1 86 ? -15.018 -4.622 22.433 1.00 94.44 86 LYS A O 1
ATOM 723 N N . ASP A 1 87 ? -15.756 -3.286 20.792 1.00 96.06 87 ASP A N 1
ATOM 724 C CA . ASP A 1 87 ? -15.159 -4.037 19.682 1.00 96.06 87 ASP A CA 1
ATOM 725 C C . ASP A 1 87 ? -13.733 -3.588 19.343 1.00 96.06 87 ASP A C 1
ATOM 727 O O . ASP A 1 87 ? -13.024 -4.261 18.591 1.00 96.06 87 ASP A O 1
ATOM 731 N N . ARG A 1 88 ? -13.266 -2.483 19.939 1.00 94.19 88 ARG A N 1
ATOM 732 C CA . ARG A 1 88 ? -11.985 -1.847 19.603 1.00 94.19 88 ARG A CA 1
ATOM 733 C C . ARG A 1 88 ? -10.793 -2.794 19.699 1.00 94.19 88 ARG A C 1
ATOM 735 O O . ARG A 1 88 ? -9.939 -2.791 18.821 1.00 94.19 88 ARG A O 1
ATOM 742 N N . VAL A 1 89 ? -10.726 -3.643 20.725 1.00 95.69 89 VAL A N 1
ATOM 743 C CA . VAL A 1 89 ? -9.614 -4.601 20.885 1.00 95.69 89 VAL A CA 1
ATOM 744 C C . VAL A 1 89 ? -9.614 -5.650 19.768 1.00 95.69 89 VAL A C 1
ATOM 746 O O . VAL A 1 89 ? -8.558 -5.962 19.209 1.00 95.69 89 VAL A O 1
ATOM 749 N N . LYS A 1 90 ? -10.796 -6.162 19.404 1.00 96.12 90 LYS A N 1
ATOM 750 C CA . LYS A 1 90 ? -10.966 -7.137 18.320 1.00 96.12 90 LYS A CA 1
ATOM 751 C C . LYS A 1 90 ? -10.598 -6.515 16.971 1.00 96.12 90 LYS A C 1
ATOM 753 O O . LYS A 1 90 ? -9.824 -7.115 16.226 1.00 96.12 90 LYS A O 1
ATOM 758 N N . GLN A 1 91 ? -11.074 -5.297 16.704 1.00 96.25 91 GLN A N 1
ATOM 759 C CA . GLN A 1 91 ? -10.771 -4.561 15.475 1.00 96.25 91 GLN A CA 1
ATOM 760 C C . GLN A 1 91 ? -9.278 -4.232 15.359 1.00 96.25 91 GLN A C 1
ATOM 762 O O . GLN A 1 91 ? -8.662 -4.549 14.345 1.00 96.25 91 GLN A O 1
ATOM 767 N N . ARG A 1 92 ? -8.638 -3.740 16.431 1.00 96.19 92 ARG A N 1
ATOM 768 C CA . ARG A 1 92 ? -7.176 -3.538 16.470 1.00 96.19 92 ARG A CA 1
ATOM 769 C C . ARG A 1 92 ? -6.414 -4.795 16.061 1.00 96.19 92 ARG A C 1
ATOM 771 O O . ARG A 1 92 ? -5.490 -4.714 15.255 1.00 96.19 92 ARG A O 1
ATOM 778 N N . LYS A 1 93 ? -6.778 -5.958 16.617 1.00 96.88 93 LYS A N 1
ATOM 779 C CA . LYS A 1 93 ? -6.123 -7.236 16.294 1.00 96.88 93 LYS A CA 1
ATOM 780 C C . LYS A 1 93 ? -6.312 -7.601 14.820 1.00 96.88 93 LYS A C 1
ATOM 782 O O . LYS A 1 93 ? -5.346 -7.999 14.173 1.00 96.88 93 LYS A O 1
ATOM 787 N N . PHE A 1 94 ? -7.526 -7.435 14.297 1.00 96.56 94 PHE A N 1
ATOM 788 C CA . PHE A 1 94 ? -7.851 -7.693 12.896 1.00 96.56 94 PHE A CA 1
ATOM 789 C C . PHE A 1 94 ? -7.037 -6.806 11.941 1.00 96.56 94 PHE A C 1
ATOM 791 O O . PHE A 1 94 ? -6.304 -7.322 11.095 1.00 96.56 94 PHE A O 1
ATOM 798 N N . PHE A 1 95 ? -7.078 -5.485 12.123 1.00 96.94 95 PHE A N 1
ATOM 799 C CA . PHE A 1 95 ? -6.372 -4.551 11.246 1.00 96.94 95 PHE A CA 1
ATOM 800 C C . PHE A 1 95 ? -4.851 -4.666 11.362 1.00 96.94 95 PHE A C 1
ATOM 802 O O . PHE A 1 95 ? -4.166 -4.650 10.343 1.00 96.94 95 PHE A O 1
ATOM 809 N N . ARG A 1 96 ? -4.295 -4.890 12.561 1.00 97.56 96 ARG A N 1
ATOM 810 C CA . ARG A 1 96 ? -2.852 -5.158 12.712 1.00 97.56 96 ARG A CA 1
ATOM 811 C C . ARG A 1 96 ? -2.415 -6.417 11.971 1.00 97.56 96 ARG A C 1
ATOM 813 O O . ARG A 1 96 ? -1.349 -6.412 11.362 1.00 97.56 96 ARG A O 1
ATOM 820 N N . ALA A 1 97 ? -3.231 -7.471 11.974 1.00 96.50 97 ALA A N 1
ATOM 821 C CA . ALA A 1 97 ? -2.948 -8.665 11.183 1.00 96.50 97 ALA A CA 1
ATOM 822 C C . ALA A 1 97 ? -2.995 -8.369 9.672 1.00 96.50 97 ALA A C 1
ATOM 824 O O . ALA A 1 97 ? -2.127 -8.842 8.939 1.00 96.50 97 ALA A O 1
ATOM 825 N N . LYS A 1 98 ? -3.951 -7.548 9.209 1.00 95.75 98 LYS A N 1
ATOM 826 C CA . LYS A 1 98 ? -4.037 -7.080 7.810 1.00 95.75 98 LYS A CA 1
ATOM 827 C C . LYS A 1 98 ? -2.779 -6.285 7.413 1.00 95.75 98 LYS A C 1
ATOM 829 O O . LYS A 1 98 ? -2.150 -6.615 6.413 1.00 95.75 98 LYS A O 1
ATOM 834 N N . ILE A 1 99 ? -2.334 -5.339 8.248 1.00 96.44 99 ILE A N 1
ATOM 835 C CA . ILE A 1 99 ? -1.089 -4.568 8.046 1.00 96.44 99 ILE A CA 1
ATOM 836 C C . ILE A 1 99 ? 0.134 -5.491 8.002 1.00 96.44 99 ILE A C 1
ATOM 838 O O . ILE A 1 99 ? 0.989 -5.353 7.127 1.00 96.44 99 ILE A O 1
ATOM 842 N N . GLN A 1 100 ? 0.218 -6.462 8.916 1.00 94.62 100 GLN A N 1
ATOM 843 C CA . GLN A 1 100 ? 1.341 -7.398 8.954 1.00 94.62 100 GLN A CA 1
ATOM 844 C C . GLN A 1 100 ? 1.426 -8.243 7.679 1.00 94.62 100 GLN A C 1
ATOM 846 O O . GLN A 1 100 ? 2.531 -8.499 7.206 1.00 94.62 100 GLN A O 1
ATOM 851 N N . LYS A 1 101 ? 0.289 -8.644 7.092 1.00 93.25 101 LYS A N 1
ATOM 852 C CA . LYS A 1 101 ? 0.274 -9.350 5.801 1.00 93.25 101 LYS A CA 1
ATOM 853 C C . LYS A 1 101 ? 0.869 -8.488 4.688 1.00 93.25 101 LYS A C 1
ATOM 855 O O . LYS A 1 101 ? 1.746 -8.969 3.976 1.00 93.25 101 LYS A O 1
ATOM 860 N N . VAL A 1 102 ? 0.476 -7.215 4.592 1.00 93.00 102 VAL A N 1
ATOM 861 C CA . VAL A 1 102 ? 1.050 -6.266 3.616 1.00 93.00 102 VAL A CA 1
ATOM 862 C C . VAL A 1 102 ? 2.559 -6.103 3.833 1.00 93.00 102 VAL A C 1
ATOM 864 O O . VAL A 1 102 ? 3.344 -6.226 2.895 1.00 93.00 102 VAL A O 1
ATOM 867 N N . HIS A 1 103 ? 2.997 -5.909 5.078 1.00 91.69 103 HIS A N 1
ATOM 868 C CA . HIS A 1 103 ? 4.420 -5.824 5.405 1.00 91.69 103 HIS A CA 1
ATOM 869 C C . HIS A 1 103 ? 5.188 -7.097 5.005 1.00 91.69 103 HIS A C 1
ATOM 871 O O . HIS A 1 103 ? 6.274 -7.031 4.427 1.00 91.69 103 HIS A O 1
ATOM 877 N N . ASP A 1 104 ? 4.629 -8.272 5.279 1.00 90.88 104 ASP A N 1
ATOM 878 C CA . ASP A 1 104 ? 5.271 -9.543 4.964 1.00 90.88 104 ASP A CA 1
ATOM 879 C C . ASP A 1 104 ? 5.417 -9.768 3.459 1.00 90.88 104 ASP A C 1
ATOM 881 O O . ASP A 1 104 ? 6.429 -10.330 3.041 1.00 90.88 104 ASP A O 1
ATOM 885 N N . VAL A 1 105 ? 4.473 -9.290 2.651 1.00 86.81 105 VAL A N 1
ATOM 886 C CA . VAL A 1 105 ? 4.568 -9.310 1.185 1.00 86.81 105 VAL A CA 1
ATOM 887 C C . VAL A 1 105 ? 5.758 -8.484 0.692 1.00 86.81 105 VAL A C 1
ATOM 889 O O . VAL A 1 105 ? 6.548 -8.959 -0.121 1.00 86.81 105 VAL A O 1
ATOM 892 N N . LEU A 1 106 ? 5.951 -7.285 1.246 1.00 83.62 106 LEU A N 1
ATOM 893 C CA . LEU A 1 106 ? 7.027 -6.370 0.848 1.00 83.62 106 LEU A CA 1
ATOM 894 C C . LEU A 1 106 ? 8.432 -6.862 1.256 1.00 83.62 106 LEU A C 1
ATOM 896 O O . LEU A 1 106 ? 9.441 -6.521 0.627 1.00 83.62 106 LEU A O 1
ATOM 900 N N . TYR A 1 107 ? 8.535 -7.644 2.338 1.00 81.75 107 TYR A N 1
ATOM 901 C CA . TYR A 1 107 ? 9.826 -7.960 2.965 1.00 81.75 107 TYR A CA 1
ATOM 902 C C . TYR A 1 107 ? 10.209 -9.436 2.980 1.00 81.75 107 TYR A C 1
ATOM 904 O O . TYR A 1 107 ? 11.405 -9.750 2.969 1.00 81.75 107 TYR A O 1
ATOM 912 N N . ARG A 1 108 ? 9.245 -10.349 2.985 1.00 80.75 108 ARG A N 1
ATOM 913 C CA . ARG A 1 108 ? 9.472 -11.784 3.164 1.00 80.75 108 ARG A CA 1
ATOM 914 C C . ARG A 1 108 ? 8.868 -12.537 1.987 1.00 80.75 108 ARG A C 1
ATOM 916 O O . ARG A 1 108 ? 7.838 -13.166 2.157 1.00 80.75 108 ARG A O 1
ATOM 923 N N . TYR A 1 109 ? 9.493 -12.471 0.819 1.00 73.44 109 TYR A N 1
ATOM 924 C CA . TYR A 1 109 ? 8.949 -13.085 -0.391 1.00 73.44 109 TYR A CA 1
ATOM 925 C C . TYR A 1 109 ? 8.643 -14.589 -0.224 1.00 73.44 109 TYR A C 1
ATOM 927 O O . TYR A 1 109 ? 9.475 -15.350 0.271 1.00 73.44 109 TYR A O 1
ATOM 935 N N . SER A 1 110 ? 7.463 -14.994 -0.695 1.00 78.62 110 SER A N 1
ATOM 936 C CA . SER A 1 110 ? 7.076 -16.370 -1.024 1.00 78.62 110 SER A CA 1
ATOM 937 C C . SER A 1 110 ? 6.057 -16.330 -2.171 1.00 78.62 110 SER A C 1
ATOM 939 O O . SER A 1 110 ? 5.415 -15.298 -2.379 1.00 78.62 110 SER A O 1
ATOM 941 N N . HIS A 1 111 ? 5.873 -17.440 -2.894 1.00 78.50 111 HIS A N 1
ATOM 942 C CA . HIS A 1 111 ? 4.826 -17.531 -3.924 1.00 78.50 111 HIS A CA 1
ATOM 943 C C . HIS A 1 111 ? 3.435 -17.215 -3.357 1.00 78.50 111 HIS A C 1
ATOM 945 O O . HIS A 1 111 ? 2.723 -16.395 -3.920 1.00 78.50 111 HIS A O 1
ATOM 951 N N . GLU A 1 112 ? 3.109 -17.748 -2.177 1.00 83.19 112 GLU A N 1
ATOM 952 C CA . GLU A 1 112 ? 1.856 -17.463 -1.462 1.00 83.19 112 GLU A CA 1
ATOM 953 C C . GLU A 1 112 ? 1.629 -15.960 -1.223 1.00 83.19 112 GLU A C 1
ATOM 955 O O . GLU A 1 112 ? 0.510 -15.461 -1.317 1.00 83.19 112 GLU A O 1
ATOM 960 N N . LYS A 1 113 ? 2.693 -15.203 -0.939 1.00 84.75 113 LYS A N 1
ATOM 961 C CA . LYS A 1 113 ? 2.596 -13.755 -0.710 1.00 84.75 113 LYS A CA 1
ATOM 962 C C . LYS A 1 113 ? 2.453 -12.966 -1.995 1.00 84.75 113 LYS A C 1
ATOM 964 O O . LYS A 1 113 ? 1.764 -11.951 -1.993 1.00 84.75 113 LYS A O 1
ATOM 969 N N . MET A 1 114 ? 3.072 -13.431 -3.075 1.00 84.06 114 MET A N 1
ATOM 970 C CA . MET A 1 114 ? 2.823 -12.874 -4.399 1.00 84.06 114 MET A CA 1
ATOM 971 C C . MET A 1 114 ? 1.363 -13.110 -4.802 1.00 84.06 114 MET A C 1
ATOM 973 O O . MET A 1 114 ? 0.693 -12.185 -5.246 1.00 84.06 114 MET A O 1
ATOM 977 N N . ASP A 1 115 ? 0.837 -14.310 -4.558 1.00 86.69 115 ASP A N 1
ATOM 978 C CA . ASP A 1 115 ? -0.571 -14.621 -4.805 1.00 86.69 115 ASP A CA 1
ATOM 979 C C . ASP A 1 115 ? -1.497 -13.754 -3.950 1.00 86.69 115 ASP A C 1
ATOM 981 O O . ASP A 1 115 ? -2.499 -13.257 -4.454 1.00 86.69 115 ASP A O 1
ATOM 985 N N . TYR A 1 116 ? -1.161 -13.529 -2.676 1.00 88.12 116 TYR A N 1
ATOM 986 C CA . TYR A 1 116 ? -1.901 -12.599 -1.825 1.00 88.12 116 TYR A CA 1
ATOM 987 C C . TYR A 1 116 ? -1.878 -11.173 -2.385 1.00 88.12 116 TYR A C 1
ATOM 989 O O . TYR A 1 116 ? -2.931 -10.554 -2.465 1.00 88.12 116 TYR A O 1
ATOM 997 N N . PHE A 1 117 ? -0.709 -10.659 -2.781 1.00 89.56 117 PHE A N 1
ATOM 998 C CA . PHE A 1 117 ? -0.574 -9.304 -3.324 1.00 89.56 117 PHE A CA 1
ATOM 999 C C . PHE A 1 117 ? -1.481 -9.094 -4.534 1.00 89.56 117 PHE A C 1
ATOM 1001 O O . PHE A 1 117 ? -2.259 -8.151 -4.554 1.00 89.56 117 PHE A O 1
ATOM 1008 N N . VAL A 1 118 ? -1.418 -10.020 -5.492 1.00 89.44 118 VAL A N 1
ATOM 1009 C CA . VAL A 1 118 ? -2.212 -9.969 -6.722 1.00 89.44 118 VAL A CA 1
ATOM 1010 C C . VAL A 1 118 ? -3.713 -10.087 -6.437 1.00 89.44 118 VAL A C 1
ATOM 1012 O O . VAL A 1 118 ? -4.529 -9.431 -7.078 1.00 89.44 118 VAL A O 1
ATOM 1015 N N . LYS A 1 119 ? -4.099 -10.923 -5.466 1.00 92.44 119 LYS A N 1
ATOM 1016 C CA . LYS A 1 119 ? -5.508 -11.146 -5.107 1.00 92.44 119 LYS A CA 1
ATOM 1017 C C . LYS A 1 119 ? -6.139 -9.997 -4.326 1.00 92.44 119 LYS A C 1
ATOM 1019 O O . LYS A 1 119 ? -7.354 -10.002 -4.163 1.00 92.44 119 LYS A O 1
ATOM 1024 N N . VAL A 1 120 ? -5.347 -9.068 -3.793 1.00 94.56 120 VAL A N 1
ATOM 1025 C CA . VAL A 1 120 ? -5.853 -7.894 -3.078 1.00 94.56 120 VAL A CA 1
ATOM 1026 C C . VAL A 1 120 ? -6.005 -6.751 -4.085 1.00 94.56 120 VAL A C 1
ATOM 1028 O O . VAL A 1 120 ? -4.986 -6.209 -4.522 1.00 94.56 120 VAL A O 1
ATOM 1031 N N . PRO A 1 121 ? -7.241 -6.358 -4.449 1.00 95.06 121 PRO A N 1
ATOM 1032 C CA . PRO A 1 121 ? -7.472 -5.382 -5.513 1.00 95.06 121 PRO A CA 1
ATOM 1033 C C . PRO A 1 121 ? -6.776 -4.040 -5.272 1.00 95.06 121 PRO A C 1
ATOM 1035 O O . PRO A 1 121 ? -6.260 -3.439 -6.207 1.00 95.06 121 PRO A O 1
ATOM 1038 N N . GLU A 1 122 ? -6.687 -3.593 -4.019 1.00 95.50 122 GLU A N 1
ATOM 1039 C CA . GLU A 1 122 ? -6.019 -2.345 -3.651 1.00 95.50 122 GLU A CA 1
ATOM 1040 C C . GLU A 1 122 ? -4.516 -2.382 -3.931 1.00 95.50 122 GLU A C 1
ATOM 1042 O O . GLU A 1 122 ? -3.949 -1.414 -4.432 1.00 95.50 122 GLU A O 1
ATOM 1047 N N . LEU A 1 123 ? -3.861 -3.506 -3.635 1.00 94.50 123 LEU A N 1
ATOM 1048 C CA . LEU A 1 123 ? -2.430 -3.676 -3.887 1.00 94.50 123 LEU A CA 1
ATOM 1049 C C . LEU A 1 123 ? -2.149 -3.798 -5.386 1.00 94.50 123 LEU A C 1
ATOM 1051 O O . LEU A 1 123 ? -1.199 -3.188 -5.875 1.00 94.50 123 LEU A O 1
ATOM 1055 N N . SER A 1 124 ? -3.001 -4.521 -6.114 1.00 94.12 124 SER A N 1
ATOM 1056 C CA . SER A 1 124 ? -2.941 -4.618 -7.575 1.00 94.12 124 SER A CA 1
ATOM 1057 C C . SER A 1 124 ? -3.145 -3.263 -8.250 1.00 94.12 124 SER A C 1
ATOM 1059 O O . SER A 1 124 ? -2.389 -2.911 -9.152 1.00 94.12 124 SER A O 1
ATOM 1061 N N . TYR A 1 125 ? -4.095 -2.458 -7.771 1.00 94.56 125 TYR A N 1
ATOM 1062 C CA . TYR A 1 125 ? -4.321 -1.103 -8.270 1.00 94.56 125 TYR A CA 1
ATOM 1063 C C . TYR A 1 125 ? -3.098 -0.201 -8.046 1.00 94.56 125 TYR A C 1
ATOM 1065 O O . TYR A 1 125 ? -2.597 0.411 -8.991 1.00 94.56 125 TYR A O 1
ATOM 1073 N N . LEU A 1 126 ? -2.553 -0.178 -6.823 1.00 93.62 126 LEU A N 1
ATOM 1074 C CA . LEU A 1 126 ? -1.342 0.592 -6.507 1.00 93.62 126 LEU A CA 1
ATOM 1075 C C . LEU A 1 126 ? -0.137 0.144 -7.347 1.00 93.62 126 LEU A C 1
ATOM 1077 O O . LEU A 1 126 ? 0.672 0.972 -7.772 1.00 93.62 126 LEU A O 1
ATOM 1081 N N . TYR A 1 127 ? -0.023 -1.156 -7.621 1.00 93.56 127 TYR A N 1
ATOM 1082 C CA . TYR A 1 127 ? 1.018 -1.679 -8.496 1.00 93.56 127 TYR A CA 1
ATOM 1083 C C . TYR A 1 127 ? 0.838 -1.245 -9.950 1.00 93.56 127 TYR A C 1
ATOM 1085 O O . TYR A 1 127 ? 1.809 -0.837 -10.579 1.00 93.56 127 TYR A O 1
ATOM 1093 N N . THR A 1 128 ? -0.386 -1.288 -10.475 1.00 92.31 128 THR A N 1
ATOM 1094 C CA . THR A 1 128 ? -0.711 -0.807 -11.824 1.00 92.31 128 THR A CA 1
ATOM 1095 C C . THR A 1 128 ? -0.342 0.663 -11.991 1.00 92.31 128 THR A C 1
ATOM 1097 O O . THR A 1 128 ? 0.338 1.009 -12.958 1.00 92.31 128 THR A O 1
ATOM 1100 N N . MET A 1 129 ? -0.685 1.508 -11.012 1.00 90.94 129 MET A N 1
ATOM 1101 C CA . MET A 1 129 ? -0.274 2.915 -11.004 1.00 90.94 129 MET A CA 1
ATOM 1102 C C . MET A 1 129 ? 1.248 3.073 -11.056 1.00 90.94 129 MET A C 1
ATOM 1104 O O . MET A 1 129 ? 1.755 3.923 -11.780 1.00 90.94 129 MET A O 1
ATOM 1108 N N . PHE A 1 130 ? 1.988 2.272 -10.286 1.00 91.12 130 PHE A N 1
ATOM 1109 C CA . PHE A 1 130 ? 3.450 2.274 -10.325 1.00 91.12 130 PHE A CA 1
ATOM 1110 C C . PHE A 1 130 ? 3.988 1.805 -11.682 1.00 91.12 130 PHE A C 1
ATOM 1112 O O . PHE A 1 130 ? 4.889 2.428 -12.234 1.00 91.12 130 PHE A O 1
ATOM 1119 N N . TYR A 1 131 ? 3.439 0.719 -12.224 1.00 90.12 131 TYR A N 1
ATOM 1120 C CA . TYR A 1 131 ? 3.916 0.106 -13.457 1.00 90.12 131 TYR A CA 1
ATOM 1121 C C . TYR A 1 131 ? 3.765 1.043 -14.661 1.00 90.12 131 TYR A C 1
ATOM 1123 O O . TYR A 1 131 ? 4.655 1.095 -15.504 1.00 90.12 131 TYR A O 1
ATOM 1131 N N . GLN A 1 132 ? 2.684 1.823 -14.713 1.00 88.94 132 GLN A N 1
ATOM 1132 C CA . GLN A 1 132 ? 2.412 2.779 -15.791 1.00 88.94 132 GLN A CA 1
ATOM 1133 C C . GLN A 1 132 ? 3.321 4.021 -15.773 1.00 88.94 132 GLN A C 1
ATOM 1135 O O . GLN A 1 132 ? 3.340 4.779 -16.743 1.00 88.94 132 GLN A O 1
ATOM 1140 N N . LYS A 1 133 ? 4.094 4.253 -14.703 1.00 86.06 133 LYS A N 1
ATOM 1141 C CA . LYS A 1 133 ? 4.982 5.417 -14.597 1.00 86.06 133 LYS A CA 1
ATOM 1142 C C . LYS A 1 133 ? 6.294 5.166 -15.331 1.00 86.06 133 LYS A C 1
ATOM 1144 O O . LYS A 1 133 ? 7.078 4.312 -14.936 1.00 86.06 133 LYS A O 1
ATOM 1149 N N . ALA A 1 134 ? 6.576 5.967 -16.358 1.00 70.25 134 ALA A N 1
ATOM 1150 C CA . ALA A 1 134 ? 7.813 5.861 -17.136 1.00 70.25 134 ALA A CA 1
ATOM 1151 C C . ALA A 1 134 ? 9.078 6.016 -16.266 1.00 70.25 134 ALA A C 1
ATOM 1153 O O . ALA A 1 134 ? 10.036 5.258 -16.418 1.00 70.25 134 ALA A O 1
ATOM 1154 N N . ASP A 1 135 ? 9.056 6.938 -15.299 1.00 74.56 135 ASP A N 1
ATOM 1155 C CA . ASP A 1 135 ? 10.174 7.168 -14.374 1.00 74.56 135 ASP A CA 1
ATOM 1156 C C . ASP A 1 135 ? 10.466 5.969 -13.463 1.00 74.56 135 ASP A C 1
ATOM 1158 O O . ASP A 1 135 ? 11.595 5.805 -12.999 1.00 74.56 135 ASP A O 1
ATOM 1162 N N . ALA A 1 136 ? 9.495 5.074 -13.253 1.00 77.31 136 ALA A N 1
ATOM 1163 C CA . ALA A 1 136 ? 9.697 3.877 -12.447 1.00 77.31 136 ALA A CA 1
ATOM 1164 C C . ALA A 1 136 ? 10.680 2.878 -13.081 1.00 77.31 136 ALA A C 1
ATOM 1166 O O . ALA A 1 136 ? 11.221 2.037 -12.358 1.00 77.31 136 ALA A O 1
ATOM 1167 N N . HIS A 1 137 ? 10.948 2.974 -14.389 1.00 80.62 137 HIS A N 1
ATOM 1168 C CA . HIS A 1 137 ? 11.669 1.943 -15.152 1.00 80.62 137 HIS A CA 1
ATOM 1169 C C . HIS A 1 137 ? 12.846 2.461 -15.988 1.00 80.62 137 HIS A C 1
ATOM 1171 O O . HIS A 1 137 ? 13.460 1.670 -16.696 1.00 80.62 137 HIS A O 1
ATOM 1177 N N . LYS A 1 138 ? 13.183 3.757 -15.911 1.00 76.94 138 LYS A N 1
ATOM 1178 C CA . LYS A 1 138 ? 14.179 4.414 -16.788 1.00 76.94 138 LYS A CA 1
ATOM 1179 C C . LYS A 1 138 ? 15.546 3.716 -16.880 1.00 76.94 138 LYS A C 1
ATOM 1181 O O . LYS A 1 138 ? 16.155 3.764 -17.942 1.00 76.94 138 LYS A O 1
ATOM 1186 N N . ASP A 1 139 ? 15.982 3.042 -15.815 1.00 83.62 139 ASP A N 1
ATOM 1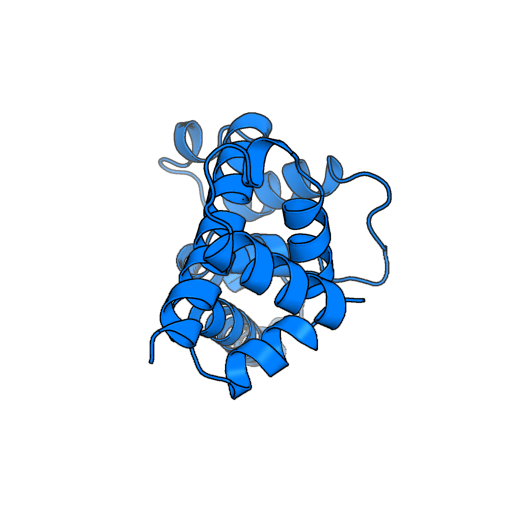187 C CA . ASP A 1 139 ? 17.318 2.434 -15.708 1.00 83.62 139 ASP A CA 1
ATOM 1188 C C . ASP A 1 139 ? 17.285 0.916 -15.441 1.00 83.62 139 ASP A C 1
ATOM 1190 O O . ASP A 1 139 ? 18.261 0.342 -14.958 1.00 83.62 139 ASP A O 1
ATOM 1194 N N . GLU A 1 140 ? 16.148 0.257 -15.676 1.00 87.19 140 GLU A N 1
ATOM 1195 C CA . GLU A 1 140 ? 15.975 -1.156 -15.326 1.00 87.19 140 GLU A CA 1
ATOM 1196 C C . GLU A 1 140 ? 16.381 -2.104 -16.460 1.00 87.19 140 GLU A C 1
ATOM 1198 O O . GLU A 1 140 ? 16.161 -1.840 -17.643 1.00 87.19 140 GLU A O 1
ATOM 1203 N N . ASP A 1 141 ? 16.965 -3.246 -16.092 1.00 87.25 141 ASP A N 1
ATOM 1204 C CA . ASP A 1 141 ? 17.356 -4.267 -17.060 1.00 87.25 141 ASP A CA 1
ATOM 1205 C C . ASP A 1 141 ? 16.157 -5.092 -17.568 1.00 87.25 141 ASP A C 1
ATOM 1207 O O . ASP A 1 141 ? 15.055 -5.091 -17.011 1.00 87.25 141 ASP A O 1
ATOM 1211 N N . GLN A 1 142 ? 16.379 -5.866 -18.634 1.00 87.25 142 GLN A N 1
ATOM 1212 C CA . GLN A 1 142 ? 15.331 -6.700 -19.227 1.00 87.25 142 GLN A CA 1
ATOM 1213 C C . GLN A 1 142 ? 14.758 -7.742 -18.246 1.00 87.25 142 GLN A C 1
ATOM 1215 O O . GLN A 1 142 ? 13.585 -8.104 -18.350 1.00 87.25 142 GLN A O 1
ATOM 1220 N N . TYR A 1 143 ? 15.551 -8.246 -17.294 1.00 85.06 143 TYR A N 1
ATOM 1221 C CA . TYR A 1 143 ? 15.086 -9.244 -16.326 1.00 85.06 143 TYR A CA 1
ATOM 1222 C C . TYR A 1 143 ? 14.130 -8.633 -15.303 1.00 85.06 143 TYR A C 1
ATOM 1224 O O . TYR A 1 143 ? 13.124 -9.261 -14.960 1.00 85.06 143 TYR A O 1
ATOM 1232 N N . TYR A 1 144 ? 14.420 -7.418 -14.842 1.00 89.75 144 TYR A N 1
ATOM 1233 C CA . TYR A 1 144 ? 13.516 -6.631 -14.019 1.00 89.75 144 TYR A CA 1
ATOM 1234 C C . TYR A 1 144 ? 12.220 -6.357 -14.777 1.00 89.75 144 TYR A C 1
ATOM 1236 O O . TYR A 1 144 ? 11.144 -6.662 -14.261 1.00 89.75 144 TYR A O 1
ATOM 1244 N N . MET A 1 145 ? 12.319 -5.866 -16.017 1.00 89.94 145 MET A N 1
ATOM 1245 C CA . MET A 1 145 ? 11.148 -5.533 -16.829 1.00 89.94 145 MET A CA 1
ATOM 1246 C C . MET A 1 145 ? 10.251 -6.747 -17.061 1.00 89.94 145 MET A C 1
ATOM 1248 O O . MET A 1 145 ? 9.046 -6.660 -16.853 1.00 89.94 145 MET A O 1
ATOM 1252 N N . ASN A 1 146 ? 10.825 -7.913 -17.368 1.00 88.62 146 ASN A N 1
ATOM 1253 C CA . ASN A 1 146 ? 10.055 -9.152 -17.508 1.00 88.62 146 ASN A CA 1
ATOM 1254 C C . ASN A 1 146 ? 9.304 -9.517 -16.216 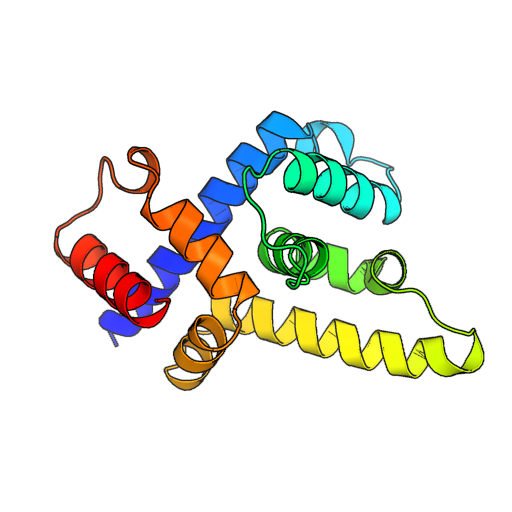1.00 88.62 146 ASN A C 1
ATOM 1256 O O . ASN A 1 146 ? 8.140 -9.910 -16.268 1.00 88.62 146 ASN A O 1
ATOM 1260 N N . GLY A 1 147 ? 9.949 -9.371 -15.054 1.00 88.19 147 GLY A N 1
ATOM 1261 C CA . GLY A 1 147 ? 9.301 -9.600 -13.762 1.00 88.19 147 GLY A CA 1
ATOM 1262 C C . GLY A 1 147 ? 8.210 -8.571 -13.456 1.00 88.19 147 GLY A C 1
ATOM 1263 O O . GLY A 1 147 ? 7.167 -8.926 -12.909 1.00 88.19 147 GLY A O 1
ATOM 1264 N N . ALA A 1 148 ? 8.429 -7.309 -13.825 1.00 88.50 148 ALA A N 1
ATOM 1265 C CA . ALA A 1 148 ? 7.474 -6.235 -13.602 1.00 88.50 148 ALA A CA 1
ATOM 1266 C C . ALA A 1 148 ? 6.209 -6.426 -14.453 1.00 88.50 148 ALA A C 1
ATOM 1268 O O . ALA A 1 148 ? 5.100 -6.321 -13.921 1.00 88.50 148 ALA A O 1
ATOM 1269 N N . THR A 1 149 ? 6.385 -6.787 -15.728 1.00 89.62 149 THR A N 1
ATOM 1270 C CA . THR A 1 149 ? 5.303 -7.166 -16.645 1.00 89.62 149 THR A CA 1
ATOM 1271 C C . THR A 1 149 ? 4.561 -8.398 -16.141 1.00 89.62 149 THR A C 1
ATOM 1273 O O . THR A 1 149 ? 3.337 -8.412 -16.145 1.00 89.62 149 THR A O 1
ATOM 1276 N N . GLU A 1 150 ? 5.269 -9.421 -15.644 1.00 89.44 150 GLU A N 1
ATOM 1277 C CA . GLU A 1 150 ? 4.627 -10.621 -15.092 1.00 89.44 150 GLU A CA 1
ATOM 1278 C C . GLU A 1 150 ? 3.691 -10.287 -13.923 1.00 89.44 150 GLU A C 1
ATOM 1280 O O . GLU A 1 150 ? 2.575 -10.798 -13.870 1.00 89.44 150 GLU A O 1
ATOM 1285 N N . ILE A 1 151 ? 4.114 -9.432 -12.984 1.00 87.69 151 ILE A N 1
ATOM 1286 C CA . ILE A 1 151 ? 3.228 -8.994 -11.894 1.00 87.69 151 ILE A CA 1
ATOM 1287 C C . ILE A 1 151 ? 2.046 -8.210 -12.471 1.00 87.69 151 ILE A C 1
ATOM 1289 O O . ILE A 1 151 ? 0.911 -8.446 -12.067 1.00 87.69 151 ILE A O 1
ATOM 1293 N N . PHE A 1 152 ? 2.302 -7.310 -13.422 1.00 90.06 152 PHE A N 1
ATOM 1294 C CA . PHE A 1 152 ? 1.273 -6.454 -14.005 1.00 90.06 152 PHE A CA 1
ATOM 1295 C C . PHE A 1 152 ? 0.169 -7.258 -14.697 1.00 90.06 152 PHE A C 1
ATOM 1297 O O . PHE A 1 152 ? -1.005 -7.029 -14.426 1.00 90.06 152 PHE A O 1
ATOM 1304 N N . GLU A 1 153 ? 0.528 -8.245 -15.519 1.00 89.75 153 GLU A N 1
ATOM 1305 C CA . GLU A 1 153 ? -0.450 -9.114 -16.185 1.00 89.75 153 GLU A CA 1
ATOM 1306 C C . GLU A 1 153 ? -1.271 -9.942 -15.197 1.00 89.75 153 GLU A C 1
ATOM 1308 O O . GLU A 1 153 ? -2.413 -10.283 -15.477 1.00 89.75 153 GLU A O 1
ATOM 1313 N N . ARG A 1 154 ? -0.716 -10.247 -14.022 1.00 89.06 154 ARG A N 1
ATOM 1314 C CA . ARG A 1 154 ? -1.454 -10.936 -12.963 1.00 89.06 154 ARG A CA 1
ATOM 1315 C C . ARG A 1 154 ? -2.408 -10.010 -12.206 1.00 89.06 154 ARG A C 1
ATOM 1317 O O . ARG A 1 154 ? -3.369 -10.510 -11.637 1.00 89.06 154 ARG A O 1
ATOM 1324 N N . CYS A 1 155 ? -2.118 -8.710 -12.157 1.00 87.88 155 CYS A N 1
ATOM 1325 C CA . CYS A 1 155 ? -2.917 -7.694 -11.468 1.00 87.88 155 CYS A CA 1
ATOM 1326 C C . CYS A 1 155 ? -4.136 -7.201 -12.270 1.00 87.88 155 CYS A C 1
ATOM 1328 O O . CYS A 1 155 ? -4.962 -6.498 -11.686 1.00 87.88 155 CYS A O 1
ATOM 1330 N N . LYS A 1 156 ? -4.223 -7.525 -13.566 1.00 80.88 156 LYS A N 1
ATOM 1331 C CA . LYS A 1 156 ? -5.401 -7.286 -14.417 1.00 80.88 156 LYS A CA 1
ATOM 1332 C C . LYS A 1 156 ? -6.493 -8.318 -14.150 1.00 80.88 156 LYS A C 1
ATOM 1334 O O . LYS A 1 156 ? -7.673 -7.914 -14.201 1.00 80.88 156 LYS A O 1
#

Secondary structure (DSSP, 8-state):
-HHHHHHHHHHHHHHHHHHHHHHHHH-HHHH-TT--HHHHHHHHHHHHHTSTT--TTS-HHHHHHHHH-HHHHHHTGGGG----TTTHHHHHHHHHHHHHHHHHHHHS--HHHHHHHHHSHHHHHHHHHHHT-GGGSTT--HHHHHHHHHHHHHH-

Sequence (156 aa):
KRKDVILKTILRKCRRVLQDEFNEVTGYFSNRKMQGHQFLKDCIQKFHDTIPEKPESLDLLFYIGAMLYPQEMSRGVDCFFECEKKDRVKQRKFFRAKIQKVHDVLYRYSHEKMDYFVKVPELSYLYTMFYQKADAHKDEDQYYMNGATEIFERCK